Protein AF-A0A1H5Q1J8-F1 (afdb_monomer)

Foldseek 3Di:
DEDEFEPCVDPVNVVVVVVCVVVVYHYHYHDDDDDDCVVVVVVVVVVVVVVVVVVPPDPPPPDDDD

pLDDT: mean 84.94, std 15.13, range [53.84, 98.56]

Radius of gyration: 26.81 Å; Cα contacts (8 Å, |Δi|>4): 46; chains: 1; bounding box: 64×14×68 Å

Mean predicted aligned error: 13.11 Å

Sequence (66 aa):
MKIAVVGAAGMVGSRVLSEAARRGHDLLAVLRARRPAVQLAGFVLALAALVAGQLSGPSVRKGQSR

Secondary structure (DSSP, 8-state):
-EEEEETTTSTTHHHHHHHHHHTT-EEEEE-PPPPPTHHHHHHHHHHHHHHHHHHS----------

Solvent-accessible surface area (backbone atoms only — not comparable to full-atom values): 4121 Å² total; per-residue (Å²): 96,81,46,76,38,75,46,27,87,38,88,62,31,39,55,52,51,55,51,41,48,75,71,67,36,47,77,44,76,39,67,83,83,72,82,61,67,68,60,54,52,51,49,53,52,52,50,51,53,52,54,56,54,69,68,60,62,86,79,78,79,79,71,93,75,134

Structure (mmCIF, N/CA/C/O backbone):
data_AF-A0A1H5Q1J8-F1
#
_entry.id   AF-A0A1H5Q1J8-F1
#
loop_
_atom_site.group_PDB
_atom_site.id
_atom_site.type_symbol
_atom_site.label_atom_id
_atom_site.label_alt_id
_atom_site.label_comp_id
_atom_site.label_asym_id
_atom_site.label_entity_id
_atom_site.label_seq_id
_atom_site.pdbx_PDB_ins_code
_atom_site.Cartn_x
_atom_site.Cartn_y
_atom_site.Cartn_z
_atom_site.occupancy
_atom_site.B_iso_or_equiv
_atom_site.auth_seq_id
_atom_site.auth_comp_id
_atom_site.auth_asym_id
_atom_site.auth_atom_id
_atom_site.pdbx_PDB_model_num
ATOM 1 N N . MET A 1 1 ? -9.252 0.550 16.070 1.00 97.50 1 MET A N 1
ATOM 2 C CA . MET A 1 1 ? -8.774 -0.823 15.764 1.00 97.50 1 MET A CA 1
ATOM 3 C C . MET A 1 1 ? -7.650 -0.759 14.743 1.00 97.50 1 MET A C 1
ATOM 5 O O . MET A 1 1 ? -7.505 0.293 14.132 1.00 97.50 1 MET A O 1
ATOM 9 N N . LYS A 1 2 ? -6.899 -1.852 14.547 1.00 97.88 2 LYS A N 1
ATOM 10 C CA . LYS A 1 2 ? -5.932 -1.990 13.447 1.00 97.88 2 LYS A CA 1
ATOM 11 C C . LYS A 1 2 ? -6.610 -2.550 12.199 1.00 97.88 2 LYS A C 1
ATOM 13 O O . LYS A 1 2 ? -7.288 -3.569 12.291 1.00 97.88 2 LYS A O 1
ATOM 18 N N . ILE A 1 3 ? -6.428 -1.895 11.055 1.00 98.06 3 ILE A N 1
ATOM 19 C CA . ILE A 1 3 ? -7.027 -2.285 9.774 1.00 98.06 3 ILE A CA 1
ATOM 20 C C . ILE A 1 3 ? -5.951 -2.297 8.695 1.00 98.06 3 ILE A C 1
ATOM 22 O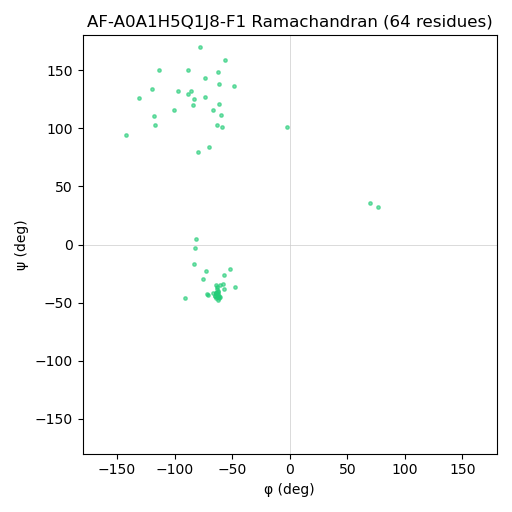 O . ILE A 1 3 ? -5.284 -1.292 8.459 1.00 98.06 3 ILE A O 1
ATOM 26 N N . ALA A 1 4 ? -5.825 -3.426 8.001 1.00 98.12 4 ALA A N 1
ATOM 27 C CA . ALA A 1 4 ? -5.019 -3.524 6.795 1.00 98.12 4 ALA A CA 1
ATOM 28 C C . ALA A 1 4 ? -5.902 -3.368 5.548 1.00 98.12 4 ALA A C 1
ATOM 30 O O . ALA A 1 4 ? -6.940 -4.019 5.439 1.00 98.12 4 ALA A O 1
ATOM 31 N N . VAL A 1 5 ? -5.486 -2.530 4.594 1.00 97.88 5 VAL A N 1
ATOM 32 C CA . VAL A 1 5 ? -6.195 -2.318 3.320 1.00 97.88 5 VAL A CA 1
ATOM 33 C C . VAL A 1 5 ? -5.293 -2.732 2.162 1.00 97.88 5 VAL A C 1
ATOM 35 O O . VAL A 1 5 ? -4.309 -2.057 1.859 1.00 97.88 5 VAL A O 1
ATOM 38 N N . VAL A 1 6 ? -5.639 -3.830 1.487 1.00 97.44 6 VAL A N 1
ATOM 39 C CA . VAL A 1 6 ? -4.945 -4.293 0.275 1.00 97.44 6 VAL A CA 1
ATOM 40 C C . VAL A 1 6 ? -5.515 -3.597 -0.954 1.00 97.44 6 VAL A C 1
ATOM 42 O O . VAL A 1 6 ? -6.727 -3.513 -1.127 1.00 97.44 6 VAL A O 1
ATOM 45 N N . GLY A 1 7 ? -4.635 -3.073 -1.811 1.00 95.88 7 GLY A N 1
ATOM 46 C CA . GLY A 1 7 ? -5.058 -2.253 -2.946 1.00 95.88 7 GLY A CA 1
ATOM 47 C C . GLY A 1 7 ? -5.439 -0.833 -2.525 1.00 95.88 7 GLY A C 1
ATOM 48 O O . GLY A 1 7 ? -6.305 -0.218 -3.143 1.00 95.88 7 GLY A O 1
ATOM 49 N N . ALA A 1 8 ? -4.785 -0.299 -1.488 1.00 97.12 8 ALA A N 1
ATOM 50 C CA . ALA A 1 8 ? -5.082 1.014 -0.909 1.00 97.12 8 ALA A CA 1
ATOM 51 C C . ALA A 1 8 ? -4.993 2.185 -1.911 1.00 97.12 8 ALA A C 1
ATOM 53 O O . ALA A 1 8 ? -5.686 3.182 -1.749 1.00 97.12 8 ALA A O 1
ATOM 54 N N . ALA A 1 9 ? -4.194 2.054 -2.975 1.00 95.12 9 ALA A N 1
ATOM 55 C CA . ALA A 1 9 ? -4.108 3.048 -4.051 1.00 95.12 9 ALA A CA 1
ATOM 56 C C . ALA A 1 9 ? -5.214 2.923 -5.120 1.00 95.12 9 ALA A C 1
ATOM 58 O O . ALA A 1 9 ? -5.254 3.707 -6.064 1.00 95.12 9 ALA A O 1
ATOM 59 N N . GLY A 1 10 ? -6.088 1.920 -5.017 1.00 95.12 10 GLY A N 1
ATOM 60 C CA . GLY A 1 10 ? -7.199 1.718 -5.940 1.00 95.12 10 GLY A CA 1
ATOM 61 C C . GLY A 1 10 ? -8.381 2.652 -5.674 1.00 95.12 10 GLY A C 1
ATOM 62 O O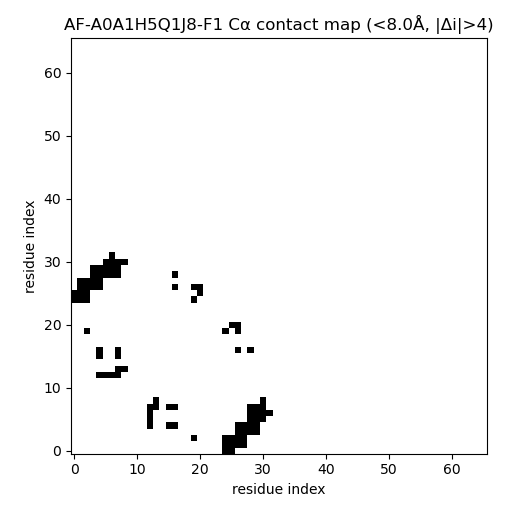 . GLY A 1 10 ? -8.489 3.300 -4.631 1.00 95.12 10 GLY A O 1
ATOM 63 N N . MET A 1 11 ? -9.327 2.660 -6.613 1.00 96.69 11 MET A N 1
ATOM 64 C CA . MET A 1 11 ? -10.508 3.531 -6.580 1.00 96.69 11 MET A CA 1
ATOM 65 C C . MET A 1 11 ? -11.400 3.294 -5.345 1.00 96.69 11 MET A C 1
ATOM 67 O O . MET A 1 11 ? -11.971 4.234 -4.798 1.00 96.69 11 MET A O 1
ATOM 71 N N . VAL A 1 12 ? -11.489 2.041 -4.884 1.00 97.88 12 VAL A N 1
ATOM 72 C CA . VAL 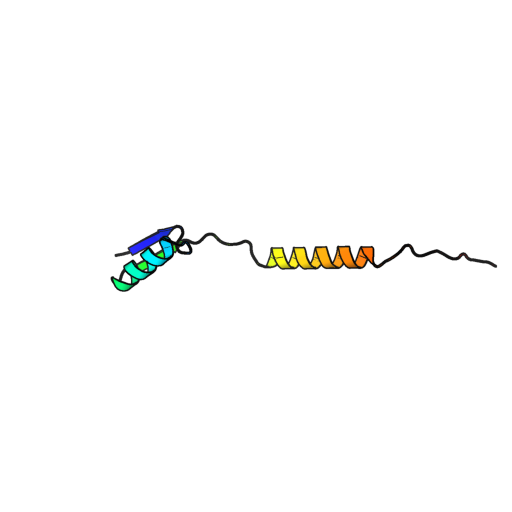A 1 12 ? -12.242 1.658 -3.676 1.00 97.88 12 VAL A CA 1
ATOM 73 C C . VAL A 1 12 ? -11.357 1.708 -2.431 1.00 97.88 12 VAL A C 1
ATOM 75 O O . VAL A 1 12 ? -11.757 2.280 -1.420 1.00 97.88 12 VAL A O 1
ATOM 78 N N . GLY A 1 13 ? -10.140 1.160 -2.513 1.00 97.12 13 GLY A N 1
ATOM 79 C CA . GLY A 1 13 ? -9.219 1.086 -1.375 1.00 97.12 13 GLY A CA 1
ATOM 80 C C . GLY A 1 13 ? -8.908 2.454 -0.769 1.00 97.12 13 GLY A C 1
ATOM 81 O O . GLY A 1 13 ? -8.894 2.589 0.451 1.00 97.12 13 GLY A O 1
ATOM 82 N N . SER A 1 14 ? -8.763 3.484 -1.604 1.00 97.50 14 SER A N 1
ATOM 83 C CA . SER A 1 14 ? -8.519 4.857 -1.147 1.00 97.50 14 SER A CA 1
ATOM 84 C C . SER A 1 14 ? -9.685 5.426 -0.335 1.00 97.50 14 SER A C 1
ATOM 86 O O . SER A 1 14 ? -9.468 6.022 0.716 1.00 97.50 14 SER A O 1
ATOM 88 N N . ARG A 1 15 ? -10.931 5.181 -0.756 1.00 98.38 15 ARG A N 1
ATOM 89 C CA . ARG A 1 15 ? -12.133 5.626 -0.030 1.00 98.38 15 ARG A CA 1
ATOM 90 C C . ARG A 1 15 ? -12.276 4.926 1.316 1.00 98.38 15 ARG A C 1
ATOM 92 O O . ARG A 1 15 ? -12.593 5.578 2.307 1.00 98.38 15 ARG A O 1
ATOM 99 N N . VAL A 1 16 ? -12.014 3.618 1.349 1.00 98.00 16 VAL A N 1
ATOM 100 C CA . VAL A 1 16 ? -12.011 2.830 2.590 1.00 98.00 16 VAL A CA 1
ATOM 101 C C . VAL A 1 16 ? -10.945 3.355 3.547 1.00 98.00 16 VAL A C 1
ATOM 103 O O . VAL A 1 16 ? -11.235 3.555 4.721 1.00 98.00 16 VAL A O 1
ATOM 106 N N . LEU A 1 17 ? -9.740 3.641 3.044 1.00 98.00 17 LEU A N 1
ATOM 107 C CA . LEU A 1 17 ? -8.653 4.199 3.843 1.00 98.00 17 LEU A CA 1
ATOM 108 C C . LEU A 1 17 ? -9.030 5.569 4.429 1.00 98.00 17 LEU A C 1
ATOM 110 O O . LEU A 1 17 ? -8.853 5.787 5.625 1.00 98.00 17 LEU A O 1
ATOM 114 N N . SER A 1 18 ? -9.606 6.466 3.620 1.00 98.19 18 SER A N 1
ATOM 115 C CA . SER A 1 18 ? -10.064 7.782 4.087 1.00 98.19 18 SER A CA 1
ATOM 116 C C . SER A 1 18 ? -11.157 7.683 5.149 1.00 98.19 18 SER A C 1
ATOM 118 O O . SER A 1 18 ? -11.138 8.429 6.123 1.00 98.19 18 SER A O 1
ATOM 120 N N . GLU A 1 19 ? -12.110 6.769 4.983 1.00 98.31 19 GLU A N 1
ATOM 121 C CA . GLU A 1 19 ? -13.180 6.577 5.960 1.00 98.31 19 GLU A CA 1
ATOM 122 C C . GLU A 1 19 ? -12.669 5.944 7.257 1.00 98.31 19 GLU A C 1
ATOM 124 O O . GLU A 1 19 ? -13.003 6.406 8.346 1.00 98.31 19 GLU A O 1
ATOM 129 N N . ALA A 1 20 ? -11.813 4.929 7.165 1.00 98.31 20 ALA A N 1
ATOM 130 C CA . ALA A 1 20 ? -11.226 4.295 8.337 1.00 98.31 20 ALA A CA 1
ATOM 131 C C . ALA A 1 20 ? -10.322 5.268 9.120 1.00 98.31 20 ALA A C 1
ATOM 133 O O . ALA A 1 20 ? -10.330 5.252 10.351 1.00 98.31 20 ALA A O 1
ATOM 134 N N . ALA A 1 21 ? -9.619 6.170 8.424 1.00 98.19 21 ALA A N 1
ATOM 135 C CA . ALA A 1 21 ? -8.857 7.249 9.050 1.00 98.19 21 ALA A CA 1
ATOM 136 C C . ALA A 1 21 ? -9.775 8.231 9.791 1.00 98.19 21 ALA A C 1
ATOM 138 O O . ALA A 1 21 ? -9.515 8.554 10.948 1.00 98.19 21 ALA A O 1
ATOM 139 N N . ARG A 1 22 ? -10.890 8.653 9.170 1.00 98.56 22 ARG A N 1
ATOM 140 C CA . ARG A 1 22 ? -11.893 9.521 9.819 1.00 98.56 22 ARG A CA 1
ATOM 141 C C . ARG A 1 22 ? -12.465 8.914 11.097 1.00 98.56 22 ARG A C 1
ATOM 143 O O . ARG A 1 22 ? -12.752 9.640 12.040 1.00 98.56 22 ARG A O 1
ATOM 150 N N . ARG A 1 23 ? -12.602 7.589 11.149 1.00 98.12 23 ARG A N 1
ATOM 151 C CA . ARG A 1 23 ? -13.074 6.851 12.332 1.00 98.12 23 ARG A CA 1
ATOM 152 C C . ARG A 1 23 ? -11.986 6.597 13.383 1.00 98.12 23 ARG A C 1
ATOM 154 O O . ARG A 1 23 ? -12.243 5.892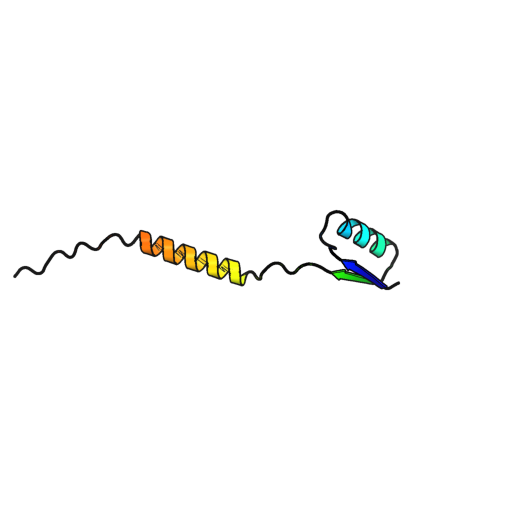 14.358 1.00 98.12 23 ARG A O 1
ATOM 161 N N . GLY A 1 24 ? -10.776 7.128 13.195 1.00 98.19 24 GLY A N 1
ATOM 162 C CA . GLY A 1 24 ? -9.676 7.005 14.154 1.00 98.19 24 GLY A CA 1
ATOM 163 C C . GLY A 1 24 ? -9.110 5.588 14.246 1.00 98.19 24 GLY A C 1
ATOM 164 O O . GLY A 1 24 ? -8.799 5.102 15.333 1.00 98.19 24 GLY A O 1
ATOM 165 N N . HIS A 1 25 ? -9.057 4.863 13.130 1.00 98.56 25 HIS A N 1
ATOM 166 C CA . HIS A 1 25 ? -8.446 3.536 13.091 1.00 98.56 25 HIS A CA 1
ATOM 167 C C . HIS A 1 25 ? -6.942 3.630 12.801 1.00 98.56 25 HIS A C 1
ATOM 169 O O . HIS A 1 25 ? -6.486 4.547 12.128 1.00 98.56 25 HIS A O 1
ATOM 175 N N . ASP A 1 26 ? -6.181 2.670 13.322 1.00 98.44 26 ASP A N 1
ATOM 176 C CA . ASP A 1 26 ? -4.761 2.484 13.026 1.00 98.44 26 ASP A CA 1
ATOM 177 C C . ASP A 1 26 ? -4.649 1.687 11.716 1.00 98.44 26 ASP A C 1
ATOM 179 O O . ASP A 1 26 ? -5.287 0.640 11.570 1.00 98.44 26 ASP A O 1
ATOM 183 N N . LEU A 1 27 ? -3.924 2.210 10.728 1.00 98.25 27 LEU A N 1
ATOM 184 C CA . LEU A 1 27 ? -4.030 1.777 9.333 1.00 98.25 27 LEU A CA 1
ATOM 185 C C . LEU A 1 27 ? -2.713 1.229 8.790 1.00 98.25 27 LEU A C 1
ATOM 187 O O . LEU A 1 27 ? -1.673 1.875 8.871 1.00 98.25 27 LEU A O 1
ATOM 191 N N . LEU A 1 28 ? -2.797 0.081 8.115 1.00 98.38 28 LEU A N 1
ATOM 192 C CA . LEU A 1 28 ? -1.722 -0.489 7.308 1.00 98.38 28 LEU A CA 1
ATOM 193 C C . LEU A 1 28 ? -2.167 -0.558 5.841 1.00 98.38 28 LEU A C 1
ATOM 195 O O . LEU A 1 28 ? -2.946 -1.420 5.436 1.00 98.38 28 LEU A O 1
ATOM 199 N N . ALA A 1 29 ? -1.674 0.368 5.023 1.00 97.69 29 ALA A N 1
ATOM 200 C CA . ALA A 1 29 ? -1.957 0.391 3.592 1.00 97.69 29 ALA A CA 1
ATOM 201 C C . ALA A 1 29 ? -0.993 -0.538 2.839 1.00 97.69 29 ALA A C 1
ATOM 203 O O . ALA A 1 29 ? 0.217 -0.324 2.846 1.00 97.69 29 ALA A O 1
ATOM 204 N N . VAL A 1 30 ? -1.522 -1.549 2.146 1.00 96.94 30 VAL A N 1
ATOM 205 C CA . VAL A 1 30 ? -0.729 -2.459 1.310 1.00 96.94 30 VAL A CA 1
ATOM 206 C C . VAL A 1 30 ? -0.865 -2.046 -0.150 1.00 96.94 30 VAL A C 1
ATOM 208 O O . VAL A 1 30 ? -1.944 -2.109 -0.754 1.00 96.94 30 VAL A O 1
ATOM 211 N N . LEU A 1 31 ? 0.260 -1.628 -0.724 1.00 94.00 31 LEU A N 1
ATOM 212 C CA . LEU A 1 31 ? 0.384 -1.220 -2.115 1.00 94.00 31 LEU A CA 1
ATOM 213 C C . LEU A 1 31 ? 1.274 -2.205 -2.869 1.00 94.00 31 LEU A C 1
ATOM 215 O O . LEU A 1 31 ? 2.215 -2.7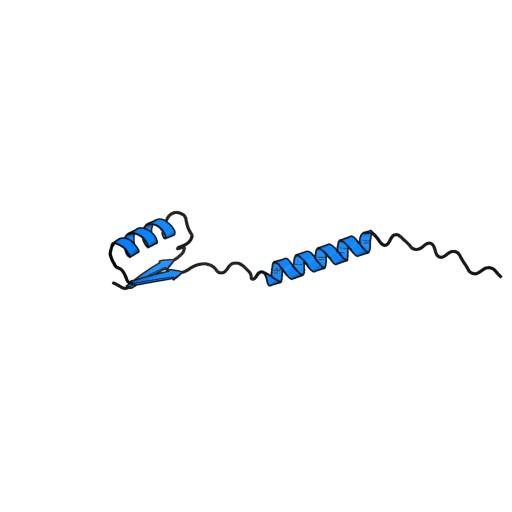74 -2.320 1.00 94.00 31 LEU A O 1
ATOM 219 N N . ARG A 1 32 ? 1.013 -2.362 -4.167 1.00 90.50 32 ARG A N 1
ATOM 220 C CA . ARG A 1 32 ? 1.961 -3.032 -5.056 1.00 90.50 32 ARG A CA 1
ATOM 221 C C . ARG A 1 32 ? 3.138 -2.089 -5.307 1.00 90.50 32 ARG A C 1
ATOM 223 O O . ARG A 1 32 ? 2.934 -0.975 -5.787 1.00 90.50 32 ARG A O 1
ATOM 230 N N . ALA A 1 33 ? 4.358 -2.560 -5.067 1.00 83.88 33 ALA A N 1
ATOM 231 C CA . ALA A 1 33 ? 5.557 -1.864 -5.515 1.00 83.88 33 ALA A CA 1
ATOM 232 C C . ALA A 1 33 ? 5.558 -1.775 -7.053 1.00 83.88 33 ALA A C 1
ATOM 234 O O . ALA A 1 33 ? 5.516 -2.797 -7.745 1.00 83.88 33 ALA A O 1
ATOM 235 N N . ARG A 1 34 ? 5.589 -0.558 -7.610 1.00 72.50 34 ARG A N 1
ATOM 236 C CA . ARG A 1 34 ? 5.982 -0.375 -9.015 1.00 72.50 34 ARG A CA 1
ATOM 237 C C . ARG A 1 34 ? 7.494 -0.576 -9.117 1.00 72.50 34 ARG A C 1
ATOM 239 O O . ARG A 1 34 ? 8.227 -0.207 -8.204 1.00 72.50 34 ARG A O 1
ATOM 246 N N . ARG A 1 35 ? 7.940 -1.185 -10.221 1.00 66.19 35 ARG A N 1
ATOM 247 C CA . ARG A 1 35 ? 9.363 -1.425 -10.516 1.00 66.19 35 ARG A CA 1
ATOM 248 C C . ARG A 1 35 ? 10.188 -0.144 -10.294 1.00 66.19 35 ARG A C 1
ATOM 250 O O . ARG A 1 35 ? 9.726 0.925 -10.697 1.00 66.19 35 ARG A O 1
ATOM 257 N N . PRO A 1 36 ? 11.372 -0.238 -9.662 1.00 63.66 36 PRO A N 1
ATOM 258 C CA . PRO A 1 36 ? 12.173 0.926 -9.302 1.00 63.66 36 PRO A CA 1
ATOM 259 C C . PRO A 1 36 ? 12.615 1.704 -10.546 1.00 63.66 36 PRO A C 1
ATOM 261 O O . PRO A 1 36 ? 12.875 1.118 -11.597 1.00 63.66 36 PRO A O 1
ATOM 264 N N . ALA A 1 37 ? 12.747 3.026 -10.405 1.00 62.16 37 ALA A N 1
ATOM 265 C CA . ALA A 1 37 ? 13.172 3.958 -11.455 1.00 62.16 37 ALA A CA 1
ATOM 266 C C . ALA A 1 37 ? 14.489 3.563 -12.157 1.00 62.16 37 ALA A C 1
ATOM 268 O O . ALA A 1 37 ? 14.704 3.941 -13.305 1.00 62.16 37 ALA A O 1
ATOM 269 N N . VAL A 1 38 ? 15.316 2.725 -11.516 1.00 64.75 38 VAL A N 1
ATOM 270 C CA . VAL A 1 38 ? 16.476 2.033 -12.112 1.00 64.75 38 VAL A CA 1
ATOM 271 C C . VAL A 1 38 ? 16.145 1.374 -13.451 1.00 64.75 38 VAL A C 1
ATOM 273 O O . VAL A 1 38 ? 16.952 1.408 -14.375 1.00 64.75 38 VAL A O 1
ATOM 276 N N . GLN A 1 39 ? 14.944 0.819 -13.593 1.00 68.88 39 GLN A N 1
ATOM 277 C CA . GLN A 1 39 ? 14.545 0.158 -14.826 1.00 68.88 39 GLN A CA 1
ATOM 278 C C . GLN A 1 39 ? 14.208 1.151 -15.947 1.00 68.88 39 GLN A C 1
ATOM 280 O O . GLN A 1 39 ? 14.442 0.852 -17.116 1.00 68.88 39 GLN A O 1
ATOM 285 N N . LEU A 1 40 ? 13.721 2.348 -15.598 1.00 76.12 40 LEU A N 1
ATOM 286 C CA . LEU A 1 40 ? 13.562 3.448 -16.551 1.00 76.12 40 LEU A CA 1
ATOM 287 C C . LEU A 1 40 ? 14.923 4.024 -16.952 1.00 76.12 40 LEU A C 1
ATOM 289 O O . LEU A 1 40 ? 15.151 4.255 -18.132 1.00 76.12 40 LEU A O 1
ATOM 293 N N . ALA A 1 41 ? 15.834 4.210 -15.995 1.00 81.94 41 ALA A N 1
ATOM 294 C CA . ALA A 1 41 ? 17.179 4.711 -16.267 1.00 81.94 41 ALA A CA 1
ATOM 295 C C . ALA A 1 41 ? 17.950 3.778 -17.216 1.00 81.94 41 ALA A C 1
ATOM 297 O O . ALA A 1 41 ? 18.518 4.241 -18.202 1.00 81.94 41 ALA A O 1
ATOM 298 N N . GLY A 1 42 ? 17.896 2.461 -16.978 1.00 83.81 42 GLY A N 1
ATOM 299 C CA . GLY A 1 42 ? 18.489 1.467 -17.875 1.00 83.81 42 GLY A CA 1
ATOM 300 C C . GLY A 1 42 ? 17.865 1.475 -19.273 1.00 83.81 42 GLY A C 1
ATOM 301 O O . GLY A 1 42 ? 18.585 1.402 -20.263 1.00 83.81 42 GLY A O 1
ATOM 302 N N . PHE A 1 43 ? 16.540 1.630 -19.371 1.00 86.44 43 PHE A N 1
ATOM 303 C CA . PHE A 1 43 ? 15.849 1.742 -20.658 1.00 86.44 43 PHE A CA 1
ATOM 304 C C . PHE A 1 43 ? 16.236 3.015 -21.424 1.00 86.44 43 PHE A C 1
ATOM 306 O O . PHE A 1 43 ? 16.518 2.942 -22.615 1.00 86.44 43 PHE A O 1
ATOM 313 N N . VAL A 1 44 ? 16.306 4.166 -20.750 1.00 90.12 44 VAL A N 1
ATOM 314 C CA . VAL A 1 44 ? 16.717 5.441 -21.361 1.00 90.12 44 VAL A CA 1
ATOM 315 C C . VAL A 1 44 ? 18.170 5.377 -21.830 1.00 90.12 44 VAL A C 1
ATOM 317 O O . VAL A 1 44 ? 18.465 5.816 -22.938 1.00 90.12 44 VAL A O 1
ATOM 320 N N . LEU A 1 45 ? 19.066 4.784 -21.036 1.00 88.75 45 LEU A N 1
ATOM 321 C CA . LEU A 1 45 ? 20.468 4.611 -21.416 1.00 88.75 45 LEU A CA 1
ATOM 322 C C . LEU A 1 45 ? 20.615 3.669 -22.621 1.00 88.75 45 LEU A C 1
ATOM 324 O O . LEU A 1 45 ? 21.343 3.981 -23.561 1.00 88.75 45 LEU A O 1
ATOM 328 N N . ALA A 1 46 ? 19.888 2.547 -22.625 1.00 88.12 46 ALA A N 1
ATOM 329 C CA . ALA A 1 46 ? 19.886 1.601 -23.738 1.00 88.12 46 ALA A CA 1
ATOM 330 C C . ALA A 1 46 ? 19.314 2.224 -25.022 1.00 88.12 46 ALA A C 1
ATOM 332 O O . ALA A 1 46 ? 19.876 2.044 -26.101 1.00 88.12 46 ALA A O 1
ATOM 333 N N . LEU A 1 47 ? 18.234 3.003 -24.906 1.00 91.56 47 LEU A N 1
ATOM 334 C CA . LEU A 1 47 ? 17.644 3.740 -26.021 1.00 91.56 47 LEU A CA 1
ATOM 335 C C . LEU A 1 47 ? 18.620 4.789 -26.574 1.00 91.56 47 LEU A C 1
ATOM 337 O O . LEU A 1 47 ? 18.799 4.872 -27.785 1.00 91.56 47 LEU A O 1
ATOM 341 N N . ALA A 1 48 ? 19.285 5.554 -25.703 1.00 90.69 48 ALA A N 1
ATOM 342 C CA . ALA A 1 48 ? 20.275 6.550 -26.107 1.00 90.69 48 ALA A CA 1
ATOM 343 C C . ALA A 1 48 ? 21.472 5.914 -26.833 1.00 90.69 48 ALA A C 1
ATOM 345 O O . ALA A 1 48 ? 21.895 6.424 -27.869 1.00 90.69 48 ALA A O 1
ATOM 346 N N . ALA A 1 49 ? 21.977 4.777 -26.341 1.00 88.31 49 ALA A N 1
ATOM 347 C CA . ALA A 1 49 ? 23.059 4.037 -26.988 1.00 88.31 49 ALA A CA 1
ATOM 348 C C . ALA A 1 49 ? 22.647 3.490 -28.365 1.00 88.31 49 ALA A C 1
ATOM 350 O O . ALA A 1 49 ? 23.414 3.591 -29.323 1.00 88.31 49 ALA A O 1
ATOM 351 N N . LEU A 1 50 ? 21.421 2.966 -28.486 1.00 90.75 50 LEU A N 1
ATOM 352 C CA . LEU A 1 50 ? 20.875 2.499 -29.760 1.00 90.75 50 LEU A CA 1
ATOM 353 C C . LEU A 1 50 ? 20.765 3.650 -30.769 1.00 90.75 50 LEU A C 1
ATOM 355 O O . LEU A 1 50 ? 21.224 3.518 -31.899 1.00 90.75 50 LEU A O 1
ATOM 359 N N . VAL A 1 51 ? 20.209 4.795 -30.360 1.00 89.75 51 VAL A N 1
ATOM 360 C CA . VAL A 1 51 ? 20.077 5.982 -31.222 1.00 89.75 51 VAL A CA 1
ATOM 361 C C . VAL A 1 51 ? 21.448 6.520 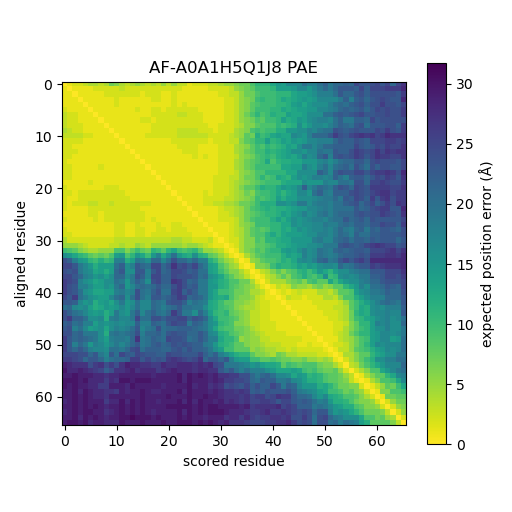-31.644 1.00 89.75 51 VAL A C 1
ATOM 363 O O . VAL A 1 51 ? 21.643 6.829 -32.818 1.00 89.75 51 VAL A O 1
ATOM 366 N N . ALA A 1 52 ? 22.421 6.576 -30.731 1.00 85.69 52 ALA A N 1
ATOM 367 C CA . ALA A 1 52 ? 23.786 6.991 -31.052 1.00 85.69 52 ALA A CA 1
ATOM 368 C C . ALA A 1 52 ? 24.472 6.039 -32.052 1.00 85.69 52 ALA A C 1
ATOM 370 O O . ALA A 1 52 ? 25.188 6.495 -32.945 1.00 85.69 52 ALA A O 1
ATOM 371 N N . GLY A 1 53 ? 24.210 4.732 -31.947 1.00 80.88 53 GLY A N 1
ATOM 372 C CA . GLY A 1 53 ? 24.685 3.727 -32.901 1.00 80.88 53 GLY A CA 1
ATOM 373 C C . GLY A 1 53 ? 24.118 3.914 -34.312 1.00 80.88 53 GLY A 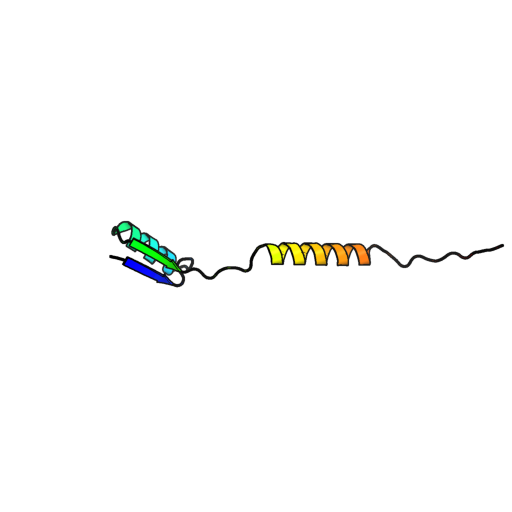C 1
ATOM 374 O O . GLY A 1 53 ? 24.860 3.790 -35.280 1.00 80.88 53 GLY A O 1
ATOM 375 N N . GLN A 1 54 ? 22.845 4.301 -34.441 1.00 76.25 54 GLN A N 1
ATOM 376 C CA . GLN A 1 54 ? 22.203 4.552 -35.742 1.00 76.25 54 GLN A CA 1
ATOM 377 C C . GLN A 1 54 ? 22.677 5.847 -36.421 1.00 76.25 54 GLN A C 1
ATOM 379 O O . GLN A 1 54 ? 22.565 5.981 -37.638 1.00 76.25 54 GLN A O 1
ATOM 384 N N . LEU A 1 55 ? 23.202 6.802 -35.647 1.00 65.06 55 LEU A N 1
ATOM 385 C CA . LEU A 1 55 ? 23.774 8.055 -36.156 1.00 65.06 55 LEU A CA 1
ATOM 386 C C . LEU A 1 55 ? 25.231 7.898 -36.620 1.00 65.06 55 LEU A C 1
ATOM 388 O O . LEU A 1 55 ? 25.724 8.732 -37.379 1.00 65.06 55 LEU A O 1
ATOM 392 N N . SER A 1 56 ? 25.913 6.820 -36.220 1.00 63.59 56 SER A N 1
ATOM 393 C CA . SER A 1 56 ? 27.199 6.427 -36.803 1.00 63.59 56 SER A CA 1
ATOM 394 C C . SER A 1 56 ? 26.954 5.709 -38.131 1.00 63.59 56 SER A C 1
ATOM 396 O O . SER A 1 56 ? 26.962 4.483 -38.211 1.00 63.59 56 SER A O 1
ATOM 398 N N . GLY A 1 57 ? 26.696 6.483 -39.188 1.00 61.03 57 GLY A N 1
ATOM 399 C CA . GLY A 1 57 ? 26.629 5.962 -40.556 1.00 61.03 57 GLY A CA 1
ATOM 400 C C . GLY A 1 57 ? 27.922 5.230 -40.961 1.00 61.03 57 GLY A C 1
ATOM 401 O O . GLY A 1 57 ? 28.974 5.457 -40.359 1.00 61.03 57 GLY A O 1
ATOM 402 N N . PRO A 1 58 ? 27.877 4.347 -41.977 1.00 58.97 58 PRO A N 1
ATOM 403 C CA . PRO A 1 58 ? 29.022 3.533 -42.368 1.00 58.97 58 PRO A CA 1
ATOM 404 C C . PRO A 1 58 ? 30.199 4.429 -42.770 1.00 58.97 58 PRO A C 1
ATOM 406 O O . PRO A 1 58 ? 30.153 5.113 -43.793 1.00 58.97 58 PRO A O 1
ATOM 409 N N . SER A 1 59 ? 31.262 4.425 -41.963 1.00 59.09 59 SER A N 1
ATOM 410 C CA . SER A 1 59 ? 32.515 5.110 -42.275 1.00 59.09 59 SER A CA 1
ATOM 411 C C . SER A 1 59 ? 33.084 4.560 -43.582 1.00 59.09 59 SER A C 1
ATOM 413 O O . SER A 1 59 ? 33.689 3.486 -43.612 1.00 59.09 59 SER A O 1
ATOM 415 N N . VAL A 1 60 ? 32.896 5.301 -44.677 1.00 62.50 60 VAL A N 1
ATOM 416 C CA . VAL A 1 60 ? 33.562 5.036 -45.954 1.00 62.50 60 VAL A CA 1
ATOM 417 C C . VAL A 1 60 ? 35.061 5.208 -45.731 1.00 62.50 60 VAL A C 1
ATOM 419 O O . VAL A 1 60 ? 35.586 6.318 -45.647 1.00 62.50 60 VAL A O 1
ATOM 422 N N . ARG A 1 61 ? 35.758 4.077 -45.621 1.00 59.12 61 ARG A N 1
ATOM 423 C CA . ARG A 1 61 ? 37.214 3.984 -45.532 1.00 59.12 61 ARG A CA 1
ATOM 424 C C . ARG A 1 61 ? 37.807 4.370 -46.891 1.00 59.12 61 ARG A C 1
ATOM 426 O O . ARG A 1 61 ? 38.070 3.500 -47.717 1.00 59.12 61 ARG A O 1
ATOM 433 N N . LYS A 1 62 ? 37.986 5.670 -47.164 1.00 57.34 62 LYS A N 1
ATOM 434 C CA . LYS A 1 62 ? 38.778 6.097 -48.329 1.00 57.34 62 LYS A CA 1
ATOM 435 C C . LYS A 1 62 ? 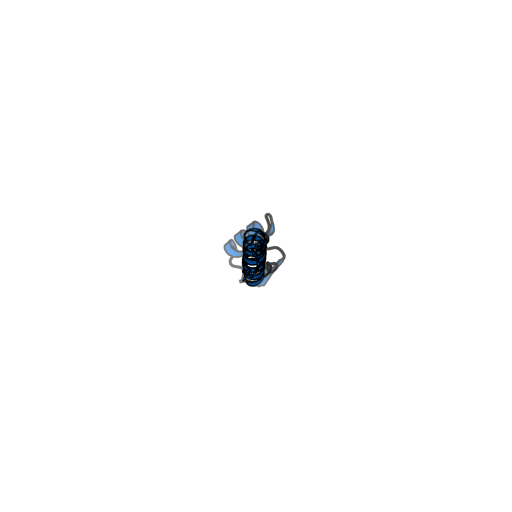40.232 5.701 -48.090 1.00 57.34 62 LYS A C 1
ATOM 437 O O . LYS A 1 62 ? 40.858 6.114 -47.118 1.00 57.34 62 LYS A O 1
ATOM 442 N N . GLY A 1 63 ? 40.696 4.808 -48.956 1.00 53.84 63 GLY A N 1
ATOM 443 C CA . GLY A 1 63 ? 41.990 4.164 -48.893 1.00 53.84 63 GLY A CA 1
ATOM 444 C C . GLY A 1 63 ? 43.153 5.141 -48.985 1.00 53.84 63 GLY A C 1
ATOM 445 O O . GLY A 1 63 ? 43.172 6.058 -49.799 1.00 53.84 63 GLY A O 1
ATOM 446 N N . GLN A 1 64 ? 44.141 4.870 -48.144 1.00 66.19 64 GLN A N 1
ATOM 447 C CA . GLN A 1 64 ? 45.513 4.586 -48.551 1.00 66.19 64 GLN A CA 1
ATOM 448 C C . GLN A 1 64 ? 45.726 4.575 -50.081 1.00 66.19 64 GLN A C 1
ATOM 450 O O . GLN A 1 64 ? 45.428 3.594 -50.757 1.00 66.19 64 GLN A O 1
ATOM 455 N N . SER A 1 65 ? 46.272 5.666 -50.607 1.00 55.50 65 SER A N 1
ATOM 456 C CA . SER A 1 65 ? 46.953 5.734 -51.902 1.00 55.50 65 SER A CA 1
ATOM 457 C C . SER A 1 65 ? 48.118 6.696 -51.681 1.00 55.50 65 SER A C 1
ATOM 459 O O . SER A 1 65 ? 47.876 7.867 -51.415 1.00 55.50 65 SER A O 1
ATOM 461 N N . ARG A 1 66 ? 49.286 6.127 -51.367 1.00 58.19 66 ARG A N 1
ATOM 462 C CA . ARG A 1 66 ? 50.468 6.063 -52.246 1.00 58.19 66 ARG A CA 1
ATOM 463 C C . ARG A 1 66 ? 51.171 7.405 -52.351 1.00 58.19 66 ARG A C 1
ATOM 465 O O . ARG A 1 66 ? 50.599 8.307 -52.989 1.00 58.19 66 ARG A O 1
#

InterPro domains:
  IPR001509 NAD-dependent epimerase/dehydratase [PF01370] (3-35)
  IPR036291 NAD(P)-binding domain superfamily 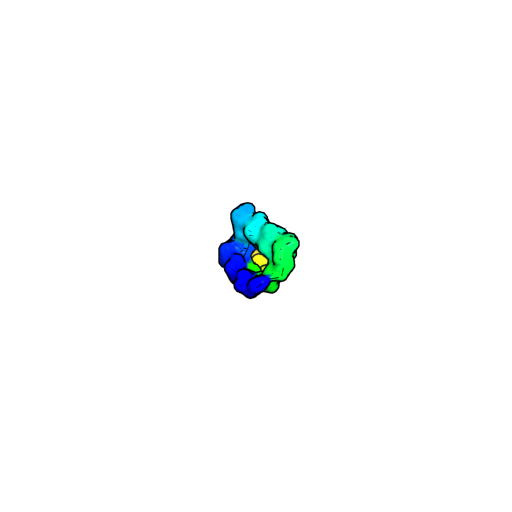[SSF51735] (1-41)

Nearest PDB structures (foldseek):
  2x6s-assembly1_F  TM=3.687E-01  e=2.505E+00  Human spumaretrovirus
  6rny-assembly1_O  TM=3.263E-01  e=4.728E+00  Human spumaretrovirus

Organism: NCBI:txid218821